Protein AF-A0A7Z8QEL5-F1 (afdb_monomer_lite)

pLDDT: mean 78.53, std 9.83, range [47.12, 91.62]

Sequence (94 aa):
MTVGGFDDPFSPLNPSYTDDHERYDLSSFVSFGDTSIVVKTSNASKDDNIFLSTFYVSSLAAVNEDPNPAPEPGILGLLGMGLIGLRFGKKSKK

Radius of gyration: 25.99 Å; chains: 1; bounding box: 46×32×78 Å

Secondary structure (DSSP, 8-state):
-PPPPTTPPEEPSS--TTT--SEE-GGGG--TT----------SSS-----------SS---SS--SSPPPPPTHHHHHHHHHHHHHHHHHTT-

Foldseek 3Di:
DDQFDPPWDEQDDPHDPVSDINHHDCVVVDDPPDPDDDDDDDDPVPPDDNPDDDDDDPDDDDDPDDPDDDPDPCVVVVVVVVVVCVVVVVVVVD

Structure (mmCIF, N/CA/C/O backbone):
data_AF-A0A7Z8QEL5-F1
#
_entry.id   AF-A0A7Z8QEL5-F1
#
loop_
_atom_site.group_PDB
_atom_site.id
_atom_site.type_symbol
_atom_site.label_atom_id
_atom_site.label_alt_id
_atom_site.label_comp_id
_atom_site.label_asym_id
_atom_site.label_entity_id
_atom_site.label_seq_id
_atom_site.pdbx_PDB_ins_code
_atom_site.Cartn_x
_atom_site.Cartn_y
_atom_site.Cartn_z
_atom_site.occupancy
_atom_site.B_iso_or_equiv
_atom_site.auth_seq_id
_atom_site.auth_comp_id
_atom_site.auth_asym_id
_atom_site.auth_atom_id
_atom_site.pdbx_PDB_model_num
ATOM 1 N N . MET A 1 1 ? 6.750 18.713 -14.745 1.00 50.19 1 MET A N 1
ATOM 2 C CA . MET A 1 1 ? 5.965 17.490 -14.517 1.00 50.19 1 MET A CA 1
ATOM 3 C C . MET A 1 1 ? 5.654 16.861 -15.843 1.00 50.19 1 MET A C 1
ATOM 5 O O . MET A 1 1 ? 4.848 17.406 -16.592 1.00 50.19 1 MET A O 1
ATOM 9 N N . THR A 1 2 ? 6.341 15.770 -16.147 1.00 57.78 2 THR A N 1
ATOM 10 C CA . THR A 1 2 ? 5.823 14.803 -17.104 1.00 57.78 2 THR A CA 1
ATOM 11 C C . THR A 1 2 ? 4.780 13.998 -16.341 1.00 57.78 2 THR A C 1
ATOM 13 O O . THR A 1 2 ? 5.010 13.551 -15.223 1.00 57.78 2 THR A O 1
ATOM 16 N N . VAL A 1 3 ? 3.564 13.960 -16.865 1.00 65.19 3 VAL A N 1
ATOM 17 C CA . VAL A 1 3 ? 2.598 12.942 -16.464 1.00 65.19 3 VAL A CA 1
ATOM 18 C C . VAL A 1 3 ? 2.658 11.928 -17.593 1.00 65.19 3 VAL A C 1
ATOM 20 O O . VAL A 1 3 ? 2.466 12.311 -18.751 1.00 65.19 3 VAL A O 1
ATOM 23 N N . GLY A 1 4 ? 3.037 10.688 -17.284 1.00 67.44 4 GLY A N 1
ATOM 24 C CA . GLY A 1 4 ? 3.129 9.629 -18.285 1.00 67.44 4 GLY A CA 1
ATOM 25 C C . GLY A 1 4 ? 1.809 9.459 -19.034 1.00 67.44 4 GLY A C 1
ATOM 26 O O . GLY A 1 4 ? 0.727 9.792 -18.535 1.00 67.44 4 GLY A O 1
ATOM 27 N N . GLY A 1 5 ? 1.895 8.977 -20.271 1.00 76.75 5 GLY A N 1
ATOM 28 C CA . GLY A 1 5 ? 0.715 8.684 -21.078 1.00 76.75 5 GLY A CA 1
ATOM 29 C C . GLY A 1 5 ? -0.079 7.501 -20.520 1.00 76.75 5 GLY A C 1
ATOM 30 O O . GLY A 1 5 ? 0.426 6.691 -19.748 1.00 76.75 5 GLY A O 1
ATOM 31 N N . PHE A 1 6 ? -1.328 7.342 -20.958 1.00 80.19 6 PHE A N 1
ATOM 32 C CA . PHE A 1 6 ? -2.110 6.146 -20.615 1.00 80.19 6 PHE A CA 1
ATOM 33 C C . PHE A 1 6 ? -1.454 4.846 -21.121 1.00 80.19 6 PHE A C 1
ATOM 35 O O . PHE A 1 6 ? -1.627 3.788 -20.515 1.00 80.19 6 PHE A O 1
ATOM 42 N N . ASP A 1 7 ? -0.666 4.945 -22.192 1.00 86.19 7 ASP A N 1
ATOM 43 C CA . ASP A 1 7 ? 0.062 3.834 -22.810 1.00 86.19 7 ASP A CA 1
ATOM 44 C C . ASP A 1 7 ? 1.472 3.629 -22.224 1.00 86.19 7 ASP A C 1
ATOM 46 O O . ASP A 1 7 ? 2.219 2.786 -22.715 1.00 86.19 7 ASP A O 1
ATOM 50 N N . ASP A 1 8 ? 1.847 4.390 -21.189 1.00 86.06 8 ASP A N 1
ATOM 51 C CA . ASP A 1 8 ? 3.133 4.238 -20.508 1.00 86.06 8 ASP A CA 1
ATOM 52 C C . ASP A 1 8 ? 3.238 2.825 -19.891 1.00 86.06 8 ASP A C 1
ATOM 54 O O . ASP A 1 8 ? 2.267 2.345 -19.288 1.00 86.06 8 ASP A O 1
ATOM 58 N N . PRO A 1 9 ? 4.339 2.085 -20.092 1.00 88.00 9 PRO A N 1
ATOM 59 C CA . PRO A 1 9 ? 4.536 0.807 -19.419 1.00 88.00 9 PRO A CA 1
ATOM 60 C C . PRO A 1 9 ? 4.505 0.957 -17.893 1.00 88.00 9 PRO A C 1
ATOM 62 O O . PRO A 1 9 ? 4.832 1.997 -17.335 1.00 88.00 9 PRO A O 1
ATOM 65 N N . PHE A 1 10 ? 4.111 -0.111 -17.200 1.00 87.25 10 PHE A N 1
ATOM 66 C CA . PHE A 1 10 ? 4.228 -0.138 -15.745 1.00 87.25 10 PHE A CA 1
ATOM 67 C C . PHE A 1 10 ? 5.693 -0.278 -15.327 1.00 87.25 10 PHE A C 1
ATOM 69 O O . PHE A 1 10 ? 6.396 -1.158 -15.829 1.00 87.25 10 PHE A O 1
ATOM 76 N N . SER A 1 11 ? 6.110 0.524 -14.352 1.00 87.50 11 SER A N 1
ATOM 77 C CA . SER A 1 11 ? 7.394 0.384 -13.673 1.00 87.50 11 SER A CA 1
ATOM 78 C C . SER A 1 11 ? 7.486 -0.974 -12.973 1.00 87.50 11 SER A C 1
ATOM 80 O O . SER A 1 11 ? 6.550 -1.367 -12.262 1.00 87.50 11 SER A O 1
ATOM 82 N N . PRO A 1 12 ? 8.605 -1.705 -13.121 1.00 86.12 12 PRO A N 1
ATOM 83 C CA . PRO A 1 12 ? 8.860 -2.907 -12.344 1.00 86.12 12 PRO A CA 1
ATOM 84 C C . PRO A 1 12 ? 9.064 -2.583 -10.857 1.00 86.12 12 PRO A C 1
ATOM 86 O O . PRO A 1 12 ? 9.295 -1.442 -10.460 1.00 86.12 12 PRO A O 1
ATOM 89 N N . LEU A 1 13 ? 9.010 -3.616 -10.012 1.00 81.62 13 LEU A N 1
ATOM 90 C CA . LEU A 1 13 ? 9.305 -3.480 -8.588 1.00 81.62 13 LEU A CA 1
ATOM 91 C C . LEU A 1 13 ? 10.768 -3.054 -8.391 1.00 81.62 13 LEU A C 1
ATOM 93 O O . LEU A 1 13 ? 11.671 -3.796 -8.774 1.00 81.62 13 LEU A O 1
ATOM 97 N N . ASN A 1 14 ? 10.991 -1.908 -7.740 1.00 79.81 14 ASN A N 1
ATOM 98 C CA . ASN A 1 14 ? 12.311 -1.288 -7.560 1.00 79.81 14 ASN A CA 1
ATOM 99 C C . ASN A 1 14 ? 13.030 -1.060 -8.904 1.00 79.81 14 ASN A C 1
ATOM 101 O O . ASN A 1 14 ? 14.050 -1.706 -9.172 1.00 79.81 14 ASN A O 1
ATOM 105 N N . PRO A 1 15 ? 12.490 -0.176 -9.761 1.00 82.69 15 PRO A N 1
ATOM 106 C CA . PRO A 1 15 ? 13.005 0.011 -11.105 1.00 82.69 15 PRO A CA 1
ATOM 107 C C . PRO A 1 15 ? 14.416 0.600 -11.082 1.00 82.69 15 PRO A C 1
ATOM 109 O O . PRO A 1 15 ? 14.810 1.330 -10.168 1.00 82.69 15 PRO A O 1
ATOM 112 N N . SER A 1 16 ? 15.189 0.281 -12.119 1.00 85.50 16 SER A N 1
ATOM 113 C CA . SER A 1 16 ? 16.361 1.083 -12.448 1.00 85.50 16 SER A CA 1
ATOM 114 C C . SER A 1 16 ? 15.894 2.437 -12.988 1.00 85.50 16 SER A C 1
ATOM 116 O O . SER A 1 16 ? 14.773 2.548 -13.468 1.00 85.50 16 SER A O 1
ATOM 118 N N . TYR A 1 17 ? 16.753 3.457 -12.982 1.00 81.56 17 TYR A N 1
ATOM 119 C CA . TYR A 1 17 ? 16.378 4.774 -13.514 1.00 81.56 17 TYR A CA 1
ATOM 120 C C . TYR A 1 17 ? 15.879 4.724 -14.971 1.00 81.56 17 TYR A C 1
ATOM 122 O O . TYR A 1 17 ? 15.065 5.543 -15.374 1.00 81.56 17 TYR A O 1
ATOM 130 N N . THR A 1 18 ? 16.362 3.773 -15.776 1.00 84.62 18 THR A N 1
ATOM 131 C CA . THR A 1 18 ? 15.945 3.633 -17.181 1.00 84.62 18 THR A CA 1
ATOM 132 C C . THR A 1 18 ? 14.626 2.892 -17.359 1.00 84.62 18 THR A C 1
ATOM 134 O O . THR A 1 18 ? 13.993 3.050 -18.397 1.00 84.62 18 THR A O 1
ATOM 137 N N . ASP A 1 19 ? 14.235 2.093 -16.367 1.00 85.25 19 ASP A N 1
ATOM 138 C CA . ASP A 1 19 ? 12.983 1.330 -16.359 1.00 85.25 19 ASP A CA 1
ATOM 139 C C . ASP A 1 19 ? 11.934 1.990 -15.449 1.00 85.25 19 ASP A C 1
ATOM 141 O O . ASP A 1 19 ? 10.888 1.404 -15.178 1.00 85.25 19 ASP A O 1
ATOM 145 N N . ASP A 1 20 ? 12.242 3.176 -14.917 1.00 82.06 20 ASP A N 1
ATOM 146 C CA . ASP A 1 20 ? 11.339 3.945 -14.075 1.00 82.06 20 ASP A CA 1
ATOM 147 C C . ASP A 1 20 ? 10.402 4.764 -14.962 1.00 82.06 20 ASP A C 1
ATOM 149 O O . ASP A 1 20 ? 10.816 5.659 -15.702 1.00 82.06 20 ASP A O 1
ATOM 153 N N . HIS A 1 21 ? 9.132 4.395 -14.909 1.00 85.75 21 HIS A N 1
ATOM 154 C CA . HIS A 1 21 ? 8.028 4.979 -15.653 1.00 85.75 21 HIS A CA 1
ATOM 155 C C . HIS A 1 21 ? 7.059 5.678 -14.689 1.00 85.75 21 HIS A C 1
ATOM 157 O O . HIS A 1 21 ? 7.061 5.443 -13.476 1.00 85.75 21 HIS A O 1
ATOM 163 N N . GLU A 1 22 ? 6.189 6.544 -15.204 1.00 81.50 22 GLU A N 1
ATOM 164 C CA . GLU A 1 22 ? 5.246 7.281 -14.363 1.00 81.50 22 GLU A CA 1
ATOM 165 C C . GLU A 1 22 ? 4.079 6.411 -13.851 1.00 81.50 22 GLU A C 1
ATOM 167 O O . GLU A 1 22 ? 3.344 6.825 -12.945 1.00 81.50 22 GLU A O 1
ATOM 172 N N . ARG A 1 23 ? 3.883 5.202 -14.398 1.00 85.12 23 ARG A N 1
ATOM 173 C CA . ARG A 1 23 ? 2.825 4.264 -13.982 1.00 85.12 23 ARG A CA 1
ATOM 174 C C . ARG A 1 23 ? 3.340 3.148 -13.077 1.00 85.12 23 ARG A C 1
ATOM 176 O O . ARG A 1 23 ? 4.144 2.323 -13.484 1.00 85.12 23 ARG A O 1
ATOM 183 N N . TYR A 1 24 ? 2.742 3.012 -11.894 1.00 83.19 24 TYR A N 1
ATOM 184 C CA . TYR A 1 24 ? 3.040 1.924 -10.953 1.00 83.19 24 TYR A CA 1
ATOM 185 C C . TYR A 1 24 ? 1.825 1.024 -10.720 1.00 83.19 24 TYR A C 1
ATOM 187 O O . TYR A 1 24 ? 0.719 1.513 -10.479 1.00 83.19 24 TYR A O 1
ATOM 195 N N . ASP A 1 25 ? 2.036 -0.295 -10.738 1.00 86.25 25 ASP A N 1
ATOM 196 C CA . ASP A 1 25 ? 1.030 -1.272 -10.315 1.00 86.25 25 ASP A CA 1
ATOM 197 C C . ASP A 1 25 ? 1.190 -1.600 -8.824 1.00 86.25 25 ASP A C 1
ATOM 199 O O . ASP A 1 25 ? 2.017 -2.420 -8.410 1.00 86.25 25 ASP A O 1
ATOM 203 N N . LEU A 1 26 ? 0.363 -0.949 -8.004 1.00 84.31 26 LEU A N 1
ATOM 204 C CA . LEU A 1 26 ? 0.368 -1.139 -6.556 1.00 84.31 26 LEU A CA 1
ATOM 205 C C . LEU A 1 26 ? -0.336 -2.431 -6.107 1.00 84.31 26 LEU A C 1
ATOM 207 O O . LEU A 1 26 ? -0.241 -2.786 -4.932 1.00 84.31 26 LEU A O 1
ATOM 211 N N . SER A 1 27 ? -1.028 -3.148 -7.001 1.00 83.25 27 SER A N 1
ATOM 212 C CA . SER A 1 27 ? -1.775 -4.362 -6.637 1.00 83.25 27 SER A CA 1
ATOM 213 C C . SER A 1 27 ? -0.866 -5.470 -6.104 1.00 83.25 27 SER A C 1
ATOM 215 O O . SER A 1 27 ? -1.261 -6.218 -5.216 1.00 83.25 27 SER A O 1
ATOM 217 N N . SER A 1 28 ? 0.384 -5.509 -6.570 1.00 81.62 28 SER A N 1
ATOM 218 C CA . SER A 1 28 ? 1.412 -6.449 -6.111 1.00 81.62 28 SER A CA 1
ATOM 219 C C . SER A 1 28 ? 1.819 -6.273 -4.640 1.00 81.62 28 SER A C 1
ATOM 221 O O . SER A 1 28 ? 2.409 -7.182 -4.058 1.00 81.62 28 SER A O 1
ATOM 223 N N . PHE A 1 29 ? 1.483 -5.136 -4.022 1.00 82.19 29 PHE A N 1
ATOM 224 C CA . PHE A 1 29 ? 1.784 -4.833 -2.620 1.00 82.19 29 PHE A CA 1
ATOM 225 C C . PHE A 1 29 ? 0.596 -5.049 -1.681 1.00 82.19 29 PHE A C 1
ATOM 227 O O . PHE A 1 29 ? 0.741 -4.840 -0.479 1.00 82.19 29 PHE A O 1
ATOM 234 N N . VAL A 1 30 ? -0.569 -5.429 -2.212 1.00 86.25 30 VAL A N 1
ATOM 235 C CA . VAL A 1 30 ? -1.795 -5.623 -1.433 1.00 86.25 30 VAL A CA 1
ATOM 236 C C . VAL A 1 30 ? -2.139 -7.107 -1.401 1.00 86.25 30 VAL A C 1
ATOM 238 O O . VAL A 1 30 ? -2.304 -7.749 -2.436 1.00 86.25 30 VAL A O 1
ATOM 241 N N . SER A 1 31 ? -2.267 -7.655 -0.198 1.00 88.06 31 SER A N 1
ATOM 242 C CA . SER A 1 31 ? -2.612 -9.051 0.054 1.00 88.06 31 SER A CA 1
ATOM 243 C C . SER A 1 31 ? -4.008 -9.196 0.655 1.00 88.06 31 SER A C 1
ATOM 245 O O . SER A 1 31 ? -4.556 -8.296 1.294 1.00 88.06 31 SER A O 1
ATOM 247 N N . PHE A 1 32 ? -4.607 -10.375 0.469 1.00 84.31 32 PHE A N 1
ATOM 248 C CA . PHE A 1 32 ? -5.876 -10.688 1.118 1.00 84.31 32 PHE A CA 1
ATOM 249 C C . PHE A 1 32 ? -5.702 -10.718 2.641 1.00 84.31 32 PHE A C 1
ATOM 251 O O . PHE A 1 32 ? -4.874 -11.464 3.161 1.00 84.31 32 PHE A O 1
ATOM 258 N N . GLY A 1 33 ? -6.529 -9.943 3.344 1.00 84.31 33 GLY A N 1
ATOM 259 C CA . GLY A 1 33 ? -6.479 -9.810 4.800 1.00 84.31 33 GLY A CA 1
ATOM 260 C C . GLY A 1 33 ? -5.730 -8.572 5.295 1.00 84.31 33 GLY A C 1
ATOM 261 O O . GLY A 1 33 ? -5.777 -8.305 6.495 1.00 84.31 33 GLY A O 1
ATOM 262 N N . ASP A 1 34 ? -5.105 -7.794 4.406 1.00 85.38 34 ASP A N 1
ATOM 263 C CA . ASP A 1 34 ? -4.518 -6.509 4.779 1.00 85.38 34 ASP A CA 1
ATOM 264 C C . ASP A 1 34 ? -5.598 -5.552 5.298 1.00 85.38 34 ASP A C 1
ATOM 266 O O . ASP A 1 34 ? -6.670 -5.397 4.710 1.00 85.38 34 ASP A O 1
ATOM 270 N N . THR A 1 35 ? -5.308 -4.898 6.421 1.00 86.56 35 THR A N 1
ATOM 271 C CA . THR A 1 35 ? -6.223 -3.958 7.089 1.00 86.56 35 THR A CA 1
ATOM 272 C C . THR A 1 35 ? -5.835 -2.498 6.881 1.00 86.56 35 THR A C 1
ATOM 274 O O . THR A 1 35 ? -6.563 -1.599 7.294 1.00 86.56 35 THR A O 1
ATOM 277 N N . SER A 1 36 ? -4.688 -2.245 6.248 1.00 84.62 36 SER A N 1
ATOM 278 C CA . SER A 1 36 ? -4.201 -0.899 5.967 1.00 84.62 36 SER A CA 1
ATOM 279 C C . SER A 1 36 ? -3.401 -0.880 4.670 1.00 84.62 36 SER A C 1
ATOM 281 O O . SER A 1 36 ? -2.646 -1.807 4.389 1.00 84.62 36 SER A O 1
ATOM 283 N N . ILE A 1 37 ? -3.559 0.194 3.896 1.00 84.81 37 ILE A N 1
ATOM 284 C CA . ILE A 1 37 ? -2.758 0.474 2.704 1.00 84.81 37 ILE A CA 1
ATOM 285 C C . ILE A 1 37 ? -2.038 1.792 2.967 1.00 84.81 37 ILE A C 1
ATOM 287 O O . ILE A 1 37 ? -2.678 2.826 3.159 1.00 84.81 37 ILE A O 1
ATOM 291 N N . VAL A 1 38 ? -0.706 1.759 2.999 1.00 84.56 38 VAL A N 1
ATOM 292 C CA . VAL A 1 38 ? 0.120 2.938 3.280 1.00 84.56 38 VAL A CA 1
ATOM 293 C C . VAL A 1 38 ? 1.023 3.212 2.087 1.00 84.56 3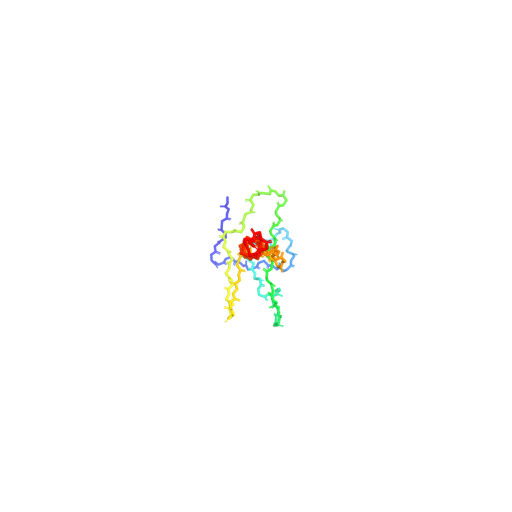8 VAL A C 1
ATOM 295 O O . VAL A 1 38 ? 1.993 2.494 1.857 1.00 84.56 38 VAL A O 1
ATOM 298 N N . VAL A 1 39 ? 0.735 4.285 1.350 1.00 80.12 39 VAL A N 1
ATOM 299 C CA . VAL A 1 39 ? 1.580 4.742 0.239 1.00 80.12 39 VAL A CA 1
ATOM 300 C C . VAL A 1 39 ? 2.521 5.825 0.746 1.00 80.12 39 VAL A C 1
ATOM 302 O O . VAL A 1 39 ? 2.084 6.901 1.150 1.00 80.12 39 VAL A O 1
ATOM 305 N N . LYS A 1 40 ? 3.827 5.546 0.723 1.00 78.25 40 LYS A N 1
ATOM 306 C CA . LYS A 1 40 ? 4.870 6.532 1.021 1.00 78.25 40 LYS A CA 1
ATOM 307 C C . LYS A 1 40 ? 5.617 6.858 -0.255 1.00 78.25 40 LYS A C 1
ATOM 309 O O . LYS A 1 40 ? 6.321 6.014 -0.796 1.00 78.25 40 LYS A O 1
ATOM 314 N N . THR A 1 41 ? 5.489 8.094 -0.705 1.00 70.81 41 THR A N 1
ATOM 315 C CA . THR A 1 41 ? 6.259 8.612 -1.831 1.00 70.81 41 THR A CA 1
ATOM 316 C C . THR A 1 41 ? 7.488 9.318 -1.302 1.00 70.81 41 THR A C 1
ATOM 318 O O . THR A 1 41 ? 7.374 10.239 -0.492 1.00 70.81 41 THR A O 1
ATOM 321 N N . SER A 1 42 ? 8.661 8.906 -1.759 1.00 70.19 42 SER A N 1
ATOM 322 C CA . SER A 1 42 ? 9.906 9.606 -1.473 1.00 70.19 42 SER A CA 1
ATOM 323 C C . SER A 1 42 ? 10.664 9.772 -2.774 1.00 70.19 42 SER A C 1
ATOM 325 O O . SER A 1 42 ? 11.310 8.835 -3.227 1.00 70.19 42 SER A O 1
ATOM 327 N N . ASN A 1 43 ? 10.606 10.970 -3.346 1.00 65.75 43 ASN A N 1
ATOM 328 C CA . ASN A 1 43 ? 11.507 11.359 -4.417 1.00 65.75 43 ASN A CA 1
ATOM 329 C C . ASN A 1 43 ? 12.642 12.221 -3.827 1.00 65.75 43 ASN A C 1
ATOM 331 O O . ASN A 1 43 ? 12.393 13.257 -3.205 1.00 65.75 43 ASN A O 1
ATOM 335 N N . ALA A 1 44 ? 13.892 11.787 -4.021 1.00 66.12 44 ALA A N 1
ATOM 336 C CA . ALA A 1 44 ? 15.086 12.495 -3.564 1.00 66.12 44 ALA A CA 1
ATOM 337 C C . ALA A 1 44 ? 15.283 13.864 -4.246 1.00 66.12 44 ALA A C 1
ATOM 339 O O . ALA A 1 44 ? 15.764 14.791 -3.590 1.00 66.12 44 ALA A O 1
ATOM 340 N N . SER A 1 45 ? 14.887 14.020 -5.515 1.00 69.44 45 SER A N 1
ATOM 341 C CA . SER A 1 45 ? 14.918 15.304 -6.234 1.00 69.44 45 SER A CA 1
ATOM 342 C C . SER A 1 45 ? 13.718 16.203 -5.923 1.00 69.44 45 SER A C 1
ATOM 344 O O . SER A 1 45 ? 13.783 17.404 -6.182 1.00 69.44 45 SER A O 1
ATOM 346 N N . LYS A 1 46 ? 12.683 15.670 -5.253 1.00 68.19 46 LYS A N 1
ATOM 347 C CA . LYS A 1 46 ? 11.473 16.387 -4.794 1.00 68.19 46 LYS A CA 1
ATOM 348 C C . LYS A 1 46 ? 10.663 17.064 -5.906 1.00 68.19 46 LYS A C 1
ATOM 350 O O . LYS A 1 46 ? 9.912 18.001 -5.634 1.00 68.19 46 LYS A O 1
ATOM 355 N N . ASP A 1 47 ? 10.821 16.620 -7.140 1.00 66.00 47 ASP A N 1
ATOM 356 C CA . ASP A 1 47 ? 10.138 17.147 -8.320 1.00 66.00 47 ASP A CA 1
ATOM 357 C C . ASP A 1 47 ? 9.020 16.229 -8.836 1.00 66.00 47 ASP A C 1
ATOM 359 O O . ASP A 1 47 ? 8.169 16.702 -9.594 1.00 66.00 47 ASP A O 1
ATOM 363 N N . ASP A 1 48 ? 8.934 14.991 -8.336 1.00 59.78 48 ASP A N 1
ATOM 364 C CA . ASP A 1 48 ? 7.855 14.052 -8.654 1.00 59.78 48 ASP A CA 1
ATOM 365 C C . ASP A 1 48 ? 6.871 13.910 -7.494 1.00 59.78 48 ASP A C 1
ATOM 367 O O . ASP A 1 48 ? 7.229 13.568 -6.363 1.00 59.78 48 ASP A O 1
ATOM 371 N N . ASN A 1 49 ? 5.596 14.137 -7.807 1.00 67.50 49 ASN A N 1
ATOM 372 C CA . ASN A 1 49 ? 4.474 13.853 -6.923 1.00 67.50 49 ASN A CA 1
ATOM 373 C C . ASN A 1 49 ? 3.625 12.747 -7.551 1.00 67.50 49 ASN A C 1
ATOM 375 O O . ASN A 1 49 ? 3.411 12.747 -8.763 1.00 67.50 49 ASN A O 1
ATOM 379 N N . ILE A 1 50 ? 3.044 11.872 -6.726 1.00 69.06 50 ILE A N 1
ATOM 380 C CA . ILE A 1 50 ? 1.921 11.053 -7.191 1.00 69.06 50 ILE A CA 1
ATOM 381 C C . ILE A 1 50 ? 0.741 11.987 -7.471 1.00 69.06 50 ILE A C 1
ATOM 383 O O . ILE A 1 50 ? 0.230 12.645 -6.566 1.00 69.06 50 ILE A O 1
ATOM 387 N N . PHE A 1 51 ? 0.298 1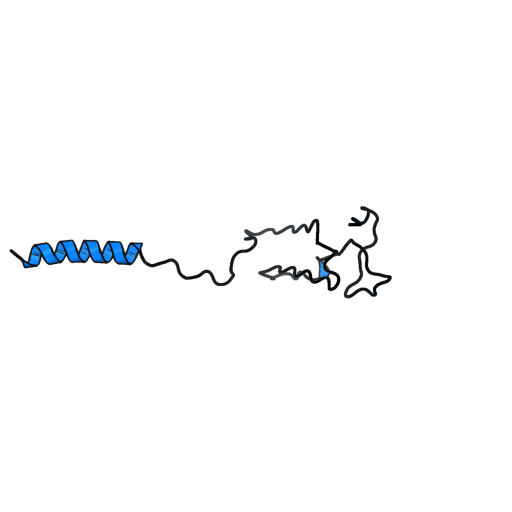2.016 -8.727 1.00 66.56 51 PHE A N 1
ATOM 388 C CA . PHE A 1 51 ? -0.881 12.776 -9.149 1.00 66.56 51 PHE A CA 1
ATOM 389 C C . PHE A 1 51 ? -2.193 12.053 -8.873 1.00 66.56 51 PHE A C 1
ATOM 391 O O . PHE A 1 51 ? -3.206 12.694 -8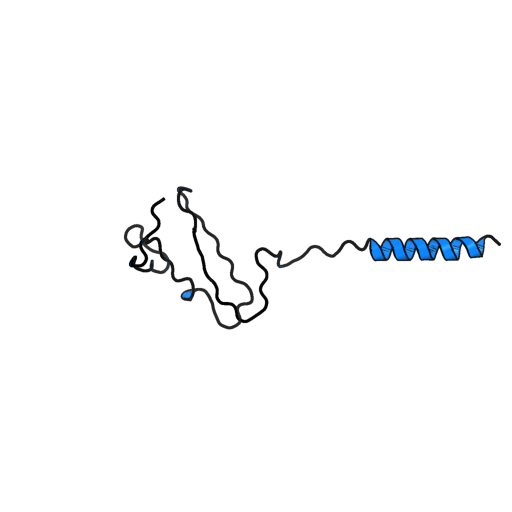.598 1.00 66.56 51 PHE A O 1
ATOM 398 N N . LEU A 1 52 ? -2.186 10.724 -8.973 1.00 74.81 52 LEU A N 1
ATOM 399 C CA . LEU A 1 52 ? -3.376 9.904 -8.818 1.00 74.81 52 LEU A CA 1
ATOM 400 C C . LEU A 1 52 ? -2.992 8.492 -8.374 1.00 74.81 52 LEU A C 1
ATOM 402 O O . LEU A 1 52 ? -2.125 7.862 -8.971 1.00 74.81 52 LEU A O 1
ATOM 406 N N . SER A 1 53 ? -3.685 7.986 -7.357 1.00 78.56 53 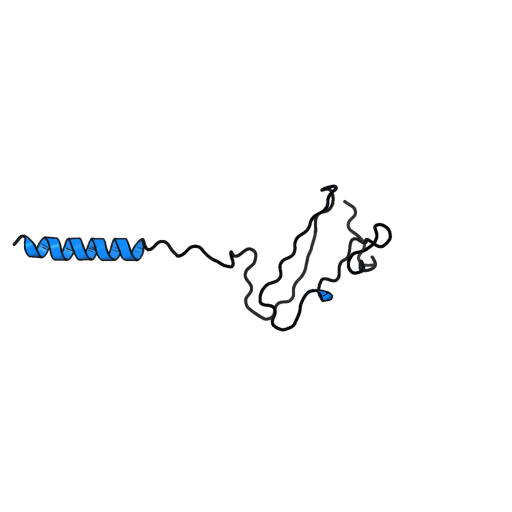SER A N 1
ATOM 407 C CA . SER A 1 53 ? -3.667 6.577 -6.969 1.00 78.56 53 SER A CA 1
ATOM 408 C C . SER A 1 53 ? -5.099 6.132 -6.691 1.00 78.56 53 SER A C 1
ATOM 410 O O . SER A 1 53 ? -5.857 6.858 -6.047 1.00 78.56 53 SER A O 1
ATOM 412 N N . THR A 1 54 ? -5.496 4.983 -7.237 1.00 83.12 54 THR A N 1
ATOM 413 C CA . THR A 1 54 ? -6.875 4.482 -7.164 1.00 83.12 54 THR A CA 1
ATOM 414 C C . THR A 1 54 ? -6.900 3.144 -6.446 1.00 83.12 54 THR A C 1
ATOM 416 O O . THR A 1 54 ? -6.223 2.205 -6.855 1.00 83.12 54 THR A O 1
ATOM 419 N N . PHE A 1 55 ? -7.727 3.051 -5.405 1.00 83.06 55 PHE A N 1
ATOM 420 C CA . PHE A 1 55 ? -7.959 1.826 -4.648 1.00 83.06 55 PHE A CA 1
ATOM 421 C C . PHE A 1 55 ? -9.434 1.457 -4.716 1.00 83.06 55 PHE A C 1
ATOM 423 O O . PHE A 1 55 ? -10.301 2.288 -4.443 1.00 83.06 55 PHE A O 1
ATOM 430 N N . TYR A 1 56 ? -9.718 0.202 -5.050 1.00 85.25 56 TYR A N 1
ATOM 431 C CA . TYR A 1 56 ? -11.051 -0.367 -4.909 1.00 85.25 56 TYR A CA 1
ATOM 432 C C . TYR A 1 56 ? -11.088 -1.217 -3.639 1.00 85.25 56 TYR A C 1
ATOM 434 O O . TYR A 1 56 ? -10.537 -2.316 -3.605 1.00 85.25 56 TYR A O 1
ATOM 442 N N . VAL A 1 57 ? -11.710 -0.687 -2.586 1.00 81.69 57 VAL A N 1
ATOM 443 C CA . VAL A 1 57 ? -11.841 -1.351 -1.282 1.00 81.69 57 VAL A CA 1
ATOM 444 C C . VAL A 1 57 ? -13.307 -1.721 -1.070 1.00 81.69 57 VAL A C 1
ATOM 446 O O . VAL A 1 57 ? -14.190 -0.883 -1.235 1.00 81.69 57 VAL A O 1
ATOM 449 N N . SER A 1 58 ? -13.577 -2.984 -0.735 1.00 82.56 58 SER A N 1
ATOM 450 C CA . SER A 1 58 ? -14.943 -3.497 -0.546 1.00 82.56 58 SER A CA 1
ATOM 451 C C . SER A 1 58 ? -15.529 -3.208 0.842 1.00 82.56 58 SER A C 1
ATOM 453 O O . SER A 1 58 ? -16.736 -3.352 1.035 1.00 82.56 58 SER A O 1
ATOM 455 N N . SER A 1 59 ? -14.698 -2.803 1.806 1.00 78.50 59 SER A N 1
ATOM 456 C CA . SER A 1 59 ? -15.101 -2.429 3.165 1.00 78.50 59 SER A CA 1
ATOM 457 C C . SER A 1 59 ? -15.120 -0.913 3.365 1.00 78.50 59 SER A C 1
ATOM 459 O O . SER A 1 59 ? -14.579 -0.153 2.564 1.00 78.50 59 SER A O 1
ATOM 461 N N . LEU A 1 60 ? -15.702 -0.470 4.485 1.00 79.62 60 LEU A N 1
ATOM 462 C CA . LEU A 1 60 ? -15.489 0.894 4.966 1.00 79.62 60 LEU A CA 1
ATOM 463 C C . LEU A 1 60 ? -13.988 1.108 5.185 1.00 79.62 60 LEU A C 1
ATOM 465 O O . LEU A 1 60 ? -13.334 0.300 5.845 1.00 79.62 60 LEU A O 1
ATOM 469 N N . ALA A 1 61 ? -13.463 2.180 4.606 1.00 78.94 61 ALA A N 1
ATOM 470 C CA . ALA A 1 61 ? -12.079 2.596 4.741 1.00 78.94 61 ALA A CA 1
ATOM 471 C C . ALA A 1 61 ? -12.051 4.057 5.178 1.00 78.94 61 ALA A C 1
ATOM 473 O O . ALA A 1 61 ? -12.863 4.865 4.721 1.00 78.94 61 ALA A O 1
ATOM 474 N N . ALA A 1 62 ? -11.100 4.385 6.041 1.00 79.50 62 ALA A N 1
ATOM 475 C CA . ALA A 1 62 ? -10.803 5.754 6.403 1.00 79.50 62 ALA A CA 1
ATOM 476 C C . ALA A 1 62 ? -9.516 6.207 5.713 1.00 79.50 62 ALA A C 1
ATOM 478 O O . ALA A 1 62 ? -8.551 5.450 5.604 1.00 79.50 62 ALA A O 1
ATOM 479 N N . VAL A 1 63 ? -9.507 7.448 5.233 1.00 78.81 63 VAL A N 1
ATO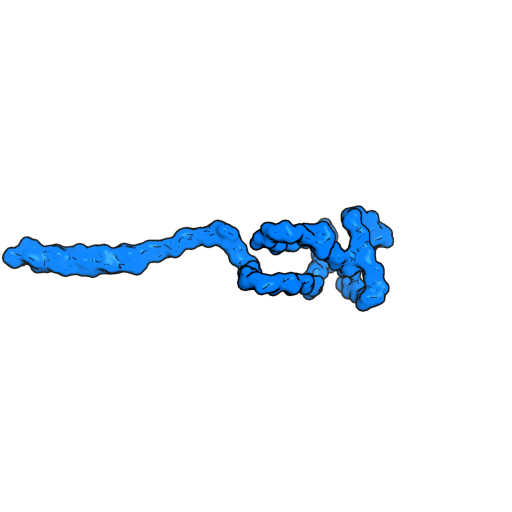M 480 C CA . VAL A 1 63 ? -8.348 8.048 4.566 1.00 78.81 63 VAL A CA 1
ATOM 481 C C . VAL A 1 63 ? -7.688 9.009 5.545 1.00 78.81 63 VAL A C 1
ATOM 483 O O . VAL A 1 63 ? -8.330 9.952 6.000 1.00 78.81 63 VAL A O 1
ATOM 486 N N . ASN A 1 64 ? -6.404 8.788 5.839 1.00 71.50 64 ASN A N 1
ATOM 487 C CA . ASN A 1 64 ? -5.617 9.576 6.796 1.00 71.50 64 ASN A CA 1
ATOM 488 C C . ASN A 1 64 ? -6.148 9.560 8.243 1.00 71.50 64 ASN A C 1
ATOM 490 O O . ASN A 1 64 ? -5.912 10.513 8.985 1.00 71.50 64 ASN A O 1
ATOM 494 N N . GLU A 1 65 ? -6.846 8.502 8.659 1.00 71.25 65 GLU A N 1
ATOM 495 C CA . GLU A 1 65 ? -7.134 8.310 10.083 1.00 71.25 65 GLU A CA 1
ATOM 496 C C . GLU A 1 65 ? -5.895 7.802 10.824 1.00 71.25 65 GLU A C 1
ATOM 498 O O . GLU A 1 65 ? -5.139 6.967 10.320 1.00 71.25 65 GLU A O 1
ATOM 503 N N . ASP A 1 66 ? -5.691 8.327 12.033 1.00 66.81 66 ASP A N 1
ATOM 504 C CA . ASP A 1 66 ? -4.699 7.797 12.959 1.00 66.81 66 ASP A CA 1
ATOM 505 C C . ASP A 1 66 ? -5.132 6.379 13.366 1.00 66.81 66 ASP A C 1
ATOM 507 O O . ASP A 1 66 ? -6.230 6.226 13.908 1.00 66.81 66 ASP A O 1
ATOM 511 N N . PRO A 1 67 ? -4.312 5.335 13.136 1.00 66.19 67 PRO A N 1
ATOM 512 C CA . PRO A 1 67 ? -4.633 3.985 13.593 1.00 66.19 67 PRO A CA 1
ATOM 513 C C . PRO A 1 67 ? -4.745 3.887 15.124 1.00 66.19 67 PRO A C 1
ATOM 515 O O . PRO A 1 67 ? -5.321 2.926 15.629 1.00 66.19 67 PRO A O 1
ATOM 518 N N . ASN A 1 68 ? -4.215 4.869 15.860 1.00 65.00 68 ASN A N 1
ATOM 519 C CA . ASN A 1 68 ? -4.337 5.015 17.305 1.00 65.00 68 ASN A CA 1
ATOM 520 C C . ASN A 1 68 ? -4.979 6.366 17.650 1.00 65.00 68 ASN A C 1
ATOM 522 O O . ASN A 1 68 ? -4.288 7.264 18.141 1.00 65.00 68 ASN A O 1
ATOM 526 N N . PRO A 1 69 ? -6.295 6.533 17.439 1.00 73.19 69 PRO A N 1
ATOM 527 C CA . PRO A 1 69 ? -6.950 7.787 17.768 1.00 73.19 69 PRO A CA 1
ATOM 528 C C . PRO A 1 69 ? -6.732 8.109 19.249 1.00 73.19 69 PRO A C 1
ATOM 530 O O . PRO A 1 69 ? -6.865 7.243 20.122 1.00 73.19 69 PRO A O 1
ATOM 533 N N . ALA A 1 70 ? -6.386 9.364 19.541 1.00 77.50 70 ALA A N 1
ATOM 534 C CA . ALA A 1 70 ? -6.322 9.826 20.918 1.00 77.50 70 ALA A CA 1
ATOM 535 C C . ALA A 1 70 ? -7.671 9.531 21.604 1.00 77.50 70 ALA A C 1
ATOM 537 O O . ALA A 1 70 ? -8.717 9.791 21.000 1.00 77.50 70 ALA A O 1
ATOM 538 N N . PRO A 1 71 ? -7.678 9.000 22.843 1.00 79.06 71 PRO A N 1
ATOM 539 C CA . PRO A 1 71 ? -8.921 8.760 23.560 1.00 79.06 71 PRO A CA 1
ATOM 540 C C . PRO A 1 71 ? -9.770 10.029 23.601 1.00 79.06 71 PRO A C 1
ATOM 542 O O . PRO A 1 71 ? -9.248 11.117 23.862 1.00 79.06 71 PRO A O 1
ATOM 545 N N . GLU A 1 72 ? -11.075 9.889 23.363 1.00 79.81 72 GLU A N 1
ATOM 546 C CA . GLU A 1 72 ? -11.989 11.026 23.421 1.00 79.81 72 GLU A CA 1
ATOM 547 C C . GLU A 1 72 ? -11.855 11.740 24.778 1.00 79.81 72 GLU A C 1
ATOM 549 O O . GLU A 1 72 ? -11.848 11.085 25.831 1.00 79.81 72 GLU A O 1
ATOM 554 N N . PRO A 1 73 ? -11.755 13.083 24.801 1.00 80.56 73 PRO A N 1
ATOM 555 C CA . PRO A 1 73 ? -11.708 13.818 26.052 1.00 80.56 73 PRO A CA 1
ATOM 556 C C . PRO A 1 73 ? -12.949 13.496 26.892 1.00 80.56 73 PRO A C 1
ATOM 558 O O . PRO A 1 73 ? -14.075 13.782 26.488 1.00 80.56 73 PRO A O 1
ATOM 561 N N . GLY A 1 74 ? -12.756 12.962 28.103 1.00 85.38 74 GLY A N 1
ATOM 562 C CA . GLY A 1 74 ? -13.829 12.598 29.043 1.00 85.38 74 GLY A CA 1
ATOM 563 C C . GLY A 1 74 ? -14.635 13.780 29.610 1.00 85.38 74 GLY A C 1
ATOM 564 O O . GLY A 1 74 ? -15.192 13.680 30.701 1.00 85.38 74 GLY A O 1
ATOM 565 N N . ILE A 1 75 ? -14.694 14.910 28.900 1.00 85.25 75 ILE A N 1
ATOM 566 C CA . ILE A 1 75 ? -15.334 16.171 29.290 1.00 85.25 75 ILE A CA 1
ATOM 567 C C . ILE A 1 75 ? -16.817 15.968 29.607 1.00 85.25 75 ILE A C 1
ATOM 569 O O . ILE A 1 75 ? -17.305 16.536 30.581 1.00 85.25 75 ILE A O 1
ATOM 573 N N . LEU A 1 76 ? -17.529 15.124 28.852 1.00 85.00 76 LEU A N 1
ATOM 574 C CA . LEU A 1 76 ? -18.931 14.801 29.146 1.00 85.00 76 LEU A CA 1
ATOM 575 C C . LEU A 1 76 ? -19.079 14.028 30.461 1.00 85.00 76 LEU A C 1
ATOM 577 O O . LEU A 1 76 ? -19.977 14.321 31.250 1.00 85.00 76 LEU A O 1
ATOM 581 N N . GLY A 1 77 ? -18.163 13.094 30.730 1.00 87.19 77 GLY A N 1
ATOM 582 C CA . GLY A 1 77 ? -18.092 12.397 32.012 1.00 87.19 77 GLY A CA 1
ATOM 583 C C . GLY A 1 77 ? -17.803 13.363 33.161 1.00 87.19 77 GLY A C 1
ATOM 584 O O . GLY A 1 77 ? -18.499 13.347 34.173 1.00 87.19 77 GLY A O 1
ATOM 585 N N . LEU A 1 78 ? -16.837 14.268 32.982 1.00 89.62 78 LEU A N 1
ATOM 586 C CA . LEU A 1 78 ? -16.472 15.279 33.976 1.00 89.62 78 LEU A CA 1
ATOM 587 C C . LEU A 1 78 ? -17.629 16.249 34.265 1.00 89.62 78 LEU A C 1
ATOM 589 O O . LEU A 1 78 ? -17.931 16.530 35.424 1.00 89.62 78 LEU A O 1
ATOM 593 N N . LEU A 1 79 ? -18.310 16.725 33.220 1.00 91.31 79 LEU A N 1
ATOM 594 C CA . LEU A 1 79 ? -19.485 17.585 33.329 1.00 91.31 79 LEU A CA 1
ATOM 595 C C . LEU A 1 79 ? -20.627 16.863 34.056 1.00 91.31 79 LEU A C 1
ATOM 597 O O . LEU A 1 79 ? -21.221 17.423 34.978 1.00 91.31 79 LEU A O 1
ATOM 601 N N . GLY A 1 80 ? -20.895 15.605 33.693 1.00 90.31 80 GLY A N 1
ATOM 602 C CA . GLY A 1 80 ? -21.891 14.763 34.353 1.00 90.31 80 GLY A CA 1
ATOM 603 C C . GLY A 1 80 ? -21.597 14.578 35.843 1.00 90.31 80 GLY A C 1
ATOM 604 O O . GLY A 1 80 ? -22.468 14.813 36.682 1.00 90.31 80 GLY A O 1
ATOM 605 N N . MET A 1 81 ? -20.352 14.250 36.192 1.00 91.12 81 MET A N 1
ATOM 606 C CA . MET A 1 81 ? -19.919 14.091 37.584 1.00 91.12 81 MET A CA 1
ATOM 607 C C . MET A 1 81 ? -19.969 15.410 38.362 1.00 91.12 81 MET A C 1
ATOM 609 O O . MET A 1 81 ? -20.393 15.425 39.519 1.00 91.12 81 MET A O 1
ATOM 613 N N . GLY A 1 82 ? -19.625 16.532 37.727 1.00 90.81 82 GLY A N 1
ATOM 614 C CA . GLY A 1 82 ? -19.761 17.866 38.312 1.00 90.81 82 GLY A CA 1
ATOM 615 C C . GLY A 1 82 ? -21.213 18.197 38.663 1.00 90.81 82 GLY A C 1
ATOM 616 O O . GLY A 1 82 ? -21.507 18.597 39.792 1.00 90.81 82 GLY A O 1
ATOM 617 N N . LEU A 1 83 ? -22.146 17.961 37.737 1.00 91.62 83 LEU A N 1
ATOM 618 C CA . LEU A 1 83 ? -23.582 18.175 37.954 1.00 91.62 83 LEU A CA 1
ATOM 619 C C . LEU A 1 83 ? -24.149 17.263 39.055 1.00 91.62 83 LEU A C 1
ATOM 621 O O . LEU A 1 83 ? -24.965 17.703 39.871 1.00 91.62 83 LEU A O 1
ATOM 625 N N . ILE A 1 84 ? -23.686 16.013 39.121 1.00 91.31 84 ILE A N 1
ATOM 626 C CA . ILE A 1 84 ? -24.024 15.072 40.196 1.00 91.31 84 ILE A CA 1
ATOM 627 C C . ILE A 1 84 ? -23.522 15.602 41.548 1.00 91.31 84 ILE A C 1
ATOM 629 O O . ILE A 1 84 ? -24.301 15.690 42.501 1.00 91.31 84 ILE A O 1
ATOM 633 N N . GLY A 1 85 ? -22.261 16.035 41.625 1.00 87.75 85 GLY A N 1
ATOM 634 C CA . GLY A 1 85 ? -21.668 16.624 42.829 1.00 87.75 85 GLY A CA 1
ATOM 635 C C . GLY A 1 85 ? -22.421 17.865 43.320 1.00 87.75 85 GLY A C 1
ATOM 636 O O . GLY A 1 85 ? -22.716 17.982 44.509 1.00 87.75 85 GLY A O 1
ATOM 637 N N . LEU A 1 86 ? -22.839 18.749 42.409 1.00 89.00 86 LEU A N 1
ATOM 638 C CA . LEU A 1 86 ? -23.682 19.916 42.709 1.00 89.00 86 LEU A CA 1
ATOM 639 C C . LEU A 1 86 ? -25.045 19.528 43.306 1.00 89.00 86 LEU A C 1
ATOM 641 O O . LEU A 1 86 ? -25.545 20.198 44.215 1.00 89.00 86 LEU A O 1
ATOM 645 N N . ARG A 1 87 ? -25.655 18.439 42.824 1.00 84.00 87 ARG A N 1
ATOM 646 C CA . ARG A 1 87 ? -26.952 17.948 43.313 1.00 84.00 87 ARG A CA 1
ATOM 647 C C . ARG A 1 87 ? -26.856 17.354 44.719 1.00 84.00 87 ARG A C 1
ATOM 649 O O . ARG A 1 87 ? -27.735 17.612 45.542 1.00 84.00 87 ARG A O 1
ATOM 656 N N . PHE A 1 88 ? -25.807 16.587 45.008 1.00 84.12 88 PHE A N 1
ATOM 657 C CA . PHE A 1 88 ? -25.596 15.994 46.334 1.00 84.12 88 PHE A CA 1
ATOM 658 C C . PHE A 1 88 ? -25.056 17.005 47.354 1.00 84.12 88 PHE A C 1
ATOM 660 O O . PHE A 1 88 ? -25.519 17.023 48.495 1.00 84.12 88 PHE A O 1
ATOM 667 N N . GLY A 1 89 ? -24.193 17.935 46.935 1.00 75.56 89 GLY A N 1
ATOM 668 C CA . GLY A 1 89 ? -23.701 19.025 47.783 1.00 75.56 89 GLY A CA 1
ATOM 669 C C . GLY A 1 89 ? -24.808 19.971 48.269 1.00 75.56 89 GLY A C 1
ATOM 670 O O . GLY A 1 89 ? -24.746 20.469 49.390 1.00 75.56 89 GLY A O 1
ATOM 671 N N . LYS A 1 90 ? -25.872 20.167 47.475 1.00 64.88 90 LYS A N 1
ATOM 672 C CA . LYS A 1 90 ? -27.061 20.938 47.886 1.00 64.88 90 LYS A CA 1
ATOM 673 C C . LYS A 1 90 ? -27.95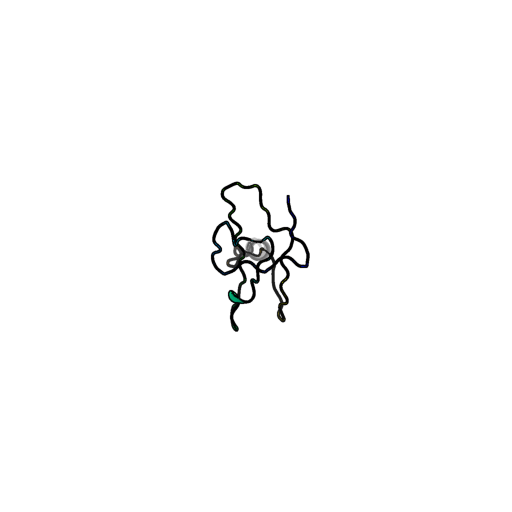2 20.216 48.903 1.00 64.88 90 LYS A C 1
ATOM 675 O O . LYS A 1 90 ? -28.617 20.889 49.683 1.00 64.88 90 LYS A O 1
ATOM 680 N N . LYS A 1 91 ? -27.982 18.877 48.912 1.00 59.28 91 LYS A N 1
ATOM 681 C CA . LYS A 1 91 ? -28.781 18.095 49.875 1.00 59.28 91 LYS A CA 1
ATOM 682 C C . LYS A 1 91 ? -28.134 17.998 51.258 1.00 59.28 91 LYS A C 1
ATOM 684 O O . LYS A 1 91 ? -28.857 17.864 52.231 1.00 59.28 91 LYS A O 1
ATOM 689 N N . SER A 1 92 ? -26.807 18.092 51.346 1.00 57.59 92 SER A N 1
ATOM 690 C CA . SER A 1 92 ? -26.070 17.981 52.614 1.00 57.59 92 SER A CA 1
ATOM 691 C C . SER A 1 92 ? -26.053 19.266 53.459 1.00 57.59 92 SER A C 1
ATOM 693 O O . SER A 1 92 ? -25.600 19.223 54.597 1.00 57.59 92 SER A O 1
ATOM 695 N N . LYS A 1 93 ? -26.490 20.411 52.914 1.00 56.72 93 LYS A N 1
ATOM 696 C CA . LYS A 1 93 ? -26.517 21.720 53.602 1.00 56.72 93 LYS A CA 1
ATOM 697 C C . LYS A 1 93 ? -27.912 22.120 54.122 1.00 56.72 93 LYS A C 1
ATOM 699 O O . LYS A 1 93 ? -28.169 23.309 54.293 1.00 56.72 93 LYS A O 1
ATOM 704 N N . LYS A 1 94 ? -28.817 21.162 54.323 1.00 47.12 94 LYS A N 1
ATOM 705 C CA . LYS A 1 94 ? -30.159 21.388 54.877 1.00 47.12 94 LYS A CA 1
ATOM 706 C C . LYS A 1 94 ? -30.357 20.590 56.151 1.00 47.12 94 LYS A C 1
ATOM 708 O O . LYS A 1 94 ? -29.859 19.445 56.176 1.00 47.12 94 LYS A O 1
#

=== Feature glossary ===
A reading guide for the features in this record.

Start from the sequence.

  · Sequence gives the chain of amino acids in standard one-letter code (A=alanine, C=cysteine, …, Y=tyrosine), read N→C. It is the only feature that is directly encoded by the gene; all structural features are derived from the folded form of this sequence.

Fold it, and you get atomic coordinates and the backbone conformation that goes with them.

  · Structure coordinates are given as an mmCIF _atom_site loop: one row per atom with element, residue name, chain id, sequence number, and x/y/z position in Å. Only the four main-chain atoms per residue are included here; side chains are omitted to keep the record compact.

  · Backbone dihedral angles. Every residue except chain termini has a φ (preceding-C → N → Cα → C) and a ψ (N → Cα → C → next-N). They are reported in degrees following the IUPAC sign convention. Secondary structure is essentially a statement about which (φ, ψ) basin each residue occupies.

  · Eight-state secondary structure (DSSP): H is the canonical α-helix, G the tighter 3₁₀-helix, I the wider π-helix; E/B are β-structure, T and S are turns and bends, and '-' is everything else. DSSP derives these from the pattern of main-chain N–H···O=C hydrogen bonds, not from the sequence.

  · SS3 is a coarse helix/strand/coil call (letters a/b/c) made by the P-SEA algorithm from inter-Cα distances and dihedrals. It is less detailed than DSSP but needs only Cα positions.

Summarize the fold with a handful of shape descriptors and a per-residue structural alphabet.

  · Radius of gyration (Rg) is the root-mean-square distance of Cα atoms from their centroid — a single number for overall size and compactness. A globular domain of N residues has Rg ≈ 2.2·N^0.38 Å; an extended or disordered chain has a much larger Rg. The Cα contact count is the number of residue pairs whose Cα atoms are within 8 Å and are more than four positions apart in sequence — a standard proxy for tertiary packing density. The bounding box is the smallest axis-aligned box enclosing all Cα atoms.

  · 3Di is Foldseek's structural alphabet. Each residue is assigned one of twenty discrete states based on how its Cα sits relative to its spatial (not sequential) neighbors. Aligning 3Di strings finds structural homologs roughly as well as full 3D superposition, but orders of magnitude faster.

  · Solvent-accessible surface area (SASA) is the area in Å² traced out by the centre of a 1.4 Å probe sphere (a water molecule) rolled over the protein's van der Waals surface (Shrake–Rupley / Lee–Richards construction). Buried residues have near-zero SASA; fully exposed residues can exceed 200 Å². The total SASA scales roughly with the number of surface residues.

Ask how reliable the model is.

  · For AlphaFold models, the B-factor field carries pLDDT — the model's own estimate of local accuracy on a 0–100 scale. Regions with pLDDT<50 should be treated as essentially unmodeled; they often correspond to intrinsically disordered segments.

  · For experimental (PDB) structures, the B-factor (temperature factor) quantifies the positional spread of each atom in the crystal — a combination of thermal vibration and static disorder — in units of Å². High B-factors mark flexible loops or poorly resolved regions; low B-factors mark the rigid, well-ordered core.

  · Predicted Aligned Error (PAE) is an AlphaFold confidence matrix: entry (i, j) is the expected error in the position of residue j, in ångströms, when the prediction is superimposed on the true structure at residue i. Low PAE within a block of residues means that block is internally rigid and well-predicted; high PAE between two blocks means their relative placement is uncertain even if each block individually is confident.

Place it in context: what it resembles, what it is annotated as, and how it looks.

  · Structural nearest neighbors (via Foldseek easy-search vs the PDB). Reported per hit: target PDB id, E-value, and alignment TM-score. A TM-score above ~0.5 is the conventional threshold for 'same fold'.

  · Functional annotations link the protein to curated databases. InterPro entries identify conserved domains and families by matching the sequence against member-database signatures (Pfam, PROSITE, CDD, …). Gene Ontology (GO) terms describe molecular function, biological process, and cellular component in a controlled vocabulary. CATH places the structure in a hierarchical fold classification (Class/Architecture/Topology/Homologous-superfamily). The organism is the source species.

  · The contact map is a binary N×N matrix image: pixel (i, j) is dark where Cα_i and Cα_j are within 8 Å and |i−j|>4. Because the |i−j|>4 filter removes local helical contacts, off-diagonal stripes parallel to the main diagonal indicate parallel β-sheets; stripes perpendicular to it indicate antiparallel β-sheets. The Ramachandran plot scatters every residue's (φ, ψ) pair against the sterically allowed regions. The PAE heatmap renders the predicted-aligned-error matrix.

  · Six rendered views show the 3D structure from the faces of a cube — i.e. along ±x, ±y, ±z. Rendering representation is drawn randomly per protein from cartoon (secondary-structure ribbons), sticks (backbone bonds), or molecular surface; coloring is either N→C rainbow (blue at the N-terminus through red at the C-terminus) or one color per chain.